Protein AF-A0A7S1M9W2-F1 (afdb_monomer)

Mean predicted aligned error: 8.49 Å

Sequence (105 aa):
MKKFAKENLKPICSPANLDLCDEDRKKEISDIQALPAAELTAKIEEKQKEMKEAEEEFEAEVKKLQEHYQELTKSKDEKVAAVKSSGLGLMKSVQSHAQKAKQEL

Structure (mmCIF, N/CA/C/O backbone):
data_AF-A0A7S1M9W2-F1
#
_entry.id   AF-A0A7S1M9W2-F1
#
loop_
_atom_site.group_PDB
_atom_site.id
_atom_site.type_symbol
_atom_site.label_atom_id
_atom_site.label_alt_id
_atom_site.label_comp_id
_atom_site.label_asym_id
_atom_site.label_entity_id
_atom_site.label_seq_id
_atom_site.pdbx_PDB_ins_code
_atom_site.Cartn_x
_atom_site.Cartn_y
_atom_site.Cartn_z
_atom_site.occupancy
_atom_site.B_iso_or_equiv
_atom_site.auth_seq_id
_atom_site.auth_comp_id
_atom_site.auth_asym_id
_atom_site.auth_atom_id
_atom_site.pdbx_PDB_model_num
ATOM 1 N N . MET A 1 1 ? 41.840 -4.766 -0.552 1.00 56.94 1 MET A N 1
ATOM 2 C CA . MET A 1 1 ? 40.450 -4.686 -1.066 1.00 56.94 1 MET A CA 1
ATOM 3 C C . MET A 1 1 ? 40.167 -5.532 -2.312 1.00 56.94 1 MET A C 1
ATOM 5 O O . MET A 1 1 ? 39.172 -6.239 -2.293 1.00 56.94 1 MET A O 1
ATOM 9 N N . LYS A 1 2 ? 41.014 -5.551 -3.361 1.00 65.38 2 LYS A N 1
ATOM 10 C CA . LYS A 1 2 ? 40.744 -6.334 -4.595 1.00 65.38 2 LYS A CA 1
ATOM 11 C C . LYS A 1 2 ? 40.516 -7.849 -4.384 1.00 65.38 2 LYS A C 1
ATOM 13 O O . LYS A 1 2 ? 39.748 -8.440 -5.129 1.00 65.38 2 LYS A O 1
ATOM 18 N N . LYS A 1 3 ? 41.157 -8.472 -3.384 1.00 67.31 3 LYS A N 1
ATOM 19 C CA . LYS A 1 3 ? 41.019 -9.913 -3.078 1.00 67.31 3 LYS A CA 1
ATOM 20 C C . LYS A 1 3 ? 39.647 -10.273 -2.480 1.00 67.31 3 LYS A C 1
ATOM 22 O O . LYS A 1 3 ? 39.018 -11.208 -2.948 1.00 67.31 3 LYS A O 1
ATOM 27 N N . PHE A 1 4 ? 39.140 -9.458 -1.551 1.00 70.00 4 PHE A N 1
ATOM 28 C CA . PHE A 1 4 ? 37.828 -9.655 -0.919 1.00 70.00 4 PHE A CA 1
ATOM 29 C C . PHE A 1 4 ? 36.673 -9.577 -1.929 1.00 70.00 4 PHE A C 1
ATOM 31 O O . PHE A 1 4 ? 35.786 -10.424 -1.907 1.00 70.00 4 PHE A O 1
ATOM 38 N N . ALA A 1 5 ? 36.729 -8.614 -2.858 1.00 68.25 5 ALA A N 1
ATOM 39 C CA . ALA A 1 5 ? 35.762 -8.498 -3.948 1.00 68.25 5 ALA A CA 1
ATOM 40 C C . ALA A 1 5 ? 35.800 -9.715 -4.890 1.00 68.25 5 ALA A C 1
ATOM 42 O O . ALA A 1 5 ? 34.756 -10.250 -5.225 1.00 68.25 5 ALA A O 1
ATOM 43 N N . LYS A 1 6 ? 36.990 -10.207 -5.265 1.00 66.12 6 LYS A N 1
ATOM 44 C CA . LYS A 1 6 ? 37.122 -11.390 -6.137 1.00 66.12 6 LYS A CA 1
ATOM 45 C C . LYS A 1 6 ? 36.623 -12.689 -5.496 1.00 66.12 6 LYS A C 1
ATOM 47 O O . LYS A 1 6 ? 36.142 -13.558 -6.210 1.00 66.12 6 LYS A O 1
ATOM 52 N N . GLU A 1 7 ? 36.766 -12.832 -4.180 1.00 71.38 7 GLU A N 1
ATOM 53 C CA . GLU A 1 7 ? 36.382 -14.053 -3.457 1.00 71.38 7 GLU A CA 1
ATOM 54 C C . GLU A 1 7 ? 34.901 -14.060 -3.037 1.00 71.38 7 GLU A C 1
ATOM 56 O O . GLU A 1 7 ? 34.310 -15.133 -2.952 1.00 71.38 7 GLU A O 1
ATOM 61 N N . ASN A 1 8 ? 34.286 -12.888 -2.815 1.00 75.25 8 ASN A N 1
ATOM 62 C CA . ASN A 1 8 ? 32.928 -12.787 -2.255 1.00 75.25 8 ASN A CA 1
ATOM 63 C C . ASN A 1 8 ? 31.894 -12.144 -3.188 1.00 75.25 8 ASN A C 1
ATOM 65 O O . ASN A 1 8 ? 30.702 -12.383 -3.021 1.00 75.25 8 ASN A O 1
ATOM 69 N N . LEU A 1 9 ? 32.313 -11.351 -4.175 1.00 72.31 9 LEU A N 1
ATOM 70 C CA . LEU A 1 9 ? 31.414 -10.763 -5.169 1.00 72.31 9 LEU A CA 1
ATOM 71 C C . LEU A 1 9 ? 31.509 -11.592 -6.446 1.00 72.31 9 LEU A C 1
ATOM 73 O O . LEU A 1 9 ? 32.133 -11.184 -7.428 1.00 72.31 9 LEU A O 1
ATOM 77 N N . LYS A 1 10 ? 30.908 -12.789 -6.415 1.00 70.31 10 LYS A N 1
ATOM 78 C CA . LYS A 1 10 ? 30.667 -13.528 -7.656 1.00 70.31 10 LYS A CA 1
ATOM 79 C C . LYS A 1 10 ? 29.836 -12.627 -8.575 1.00 70.31 10 LYS A C 1
ATOM 81 O O . LYS A 1 10 ? 28.866 -12.033 -8.092 1.00 70.31 10 LYS A O 1
ATOM 86 N N . PRO A 1 11 ? 30.218 -12.479 -9.853 1.00 76.62 11 PRO A N 1
ATOM 87 C CA . PRO A 1 11 ? 29.427 -11.692 -10.778 1.00 76.62 11 PRO A CA 1
ATOM 88 C C . PRO A 1 11 ? 28.000 -12.255 -10.820 1.00 76.62 11 PRO A C 1
ATOM 90 O O . PRO A 1 11 ? 27.781 -13.460 -10.698 1.00 76.62 11 PRO A O 1
ATOM 93 N N . ILE A 1 12 ? 27.029 -11.351 -10.881 1.00 87.56 12 ILE A N 1
ATOM 94 C CA . ILE A 1 12 ? 25.611 -11.699 -10.947 1.00 87.56 12 ILE A CA 1
ATOM 95 C C . ILE A 1 12 ? 25.170 -11.656 -12.405 1.00 87.56 12 ILE A C 1
ATOM 97 O O . ILE A 1 12 ? 25.721 -10.874 -13.186 1.00 87.56 12 ILE A O 1
ATOM 101 N N . CYS A 1 13 ? 24.165 -12.461 -12.750 1.00 90.94 13 CYS A N 1
ATOM 102 C CA . CYS A 1 13 ? 23.464 -12.349 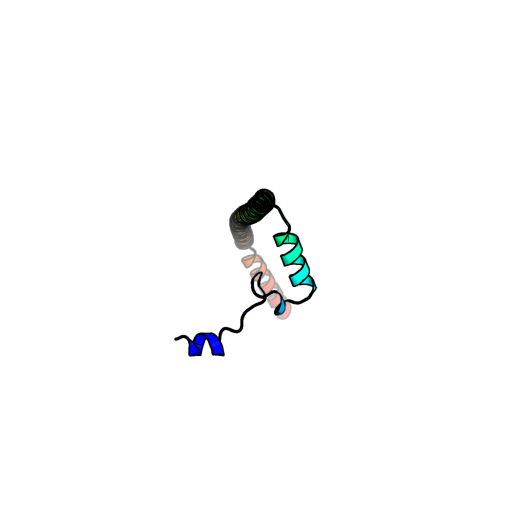-14.026 1.00 90.94 13 CYS A CA 1
ATOM 103 C C . CYS A 1 13 ? 23.114 -10.878 -14.313 1.00 90.94 13 CYS A C 1
ATOM 105 O O . CYS A 1 13 ? 22.416 -10.229 -13.526 1.00 90.94 13 CYS A O 1
ATOM 107 N N . SER A 1 14 ? 23.650 -10.344 -15.411 1.00 91.62 14 SER A N 1
ATOM 108 C CA . SER A 1 14 ? 23.492 -8.947 -15.812 1.00 91.62 14 SER A CA 1
ATOM 109 C C . SER A 1 14 ? 23.748 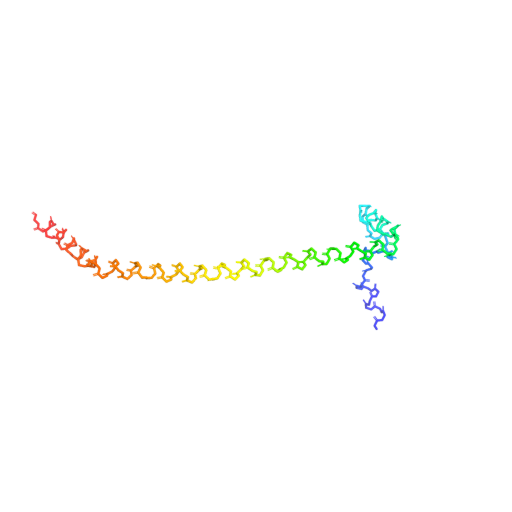-8.778 -17.314 1.00 91.62 14 SER A C 1
ATOM 111 O O . SER A 1 14 ? 24.343 -9.666 -17.927 1.00 91.62 14 SER A O 1
ATOM 113 N N . PRO A 1 15 ? 23.402 -7.621 -17.912 1.00 92.88 15 PRO A N 1
ATOM 114 C CA . PRO A 1 15 ? 23.708 -7.342 -19.318 1.00 92.88 15 PRO A CA 1
ATOM 115 C C . PRO A 1 15 ? 25.198 -7.407 -19.684 1.00 92.88 15 PRO A C 1
ATOM 117 O O . PRO A 1 15 ? 25.530 -7.542 -20.857 1.00 92.88 15 PRO A O 1
ATOM 120 N N . ALA A 1 16 ? 26.096 -7.315 -18.696 1.00 92.81 16 ALA A N 1
ATOM 121 C CA . ALA A 1 16 ? 27.542 -7.428 -18.883 1.00 92.81 16 ALA A CA 1
ATOM 122 C C . ALA A 1 16 ? 28.094 -8.845 -18.622 1.00 92.81 16 ALA A C 1
ATOM 124 O O . ALA A 1 16 ? 29.236 -9.108 -18.983 1.00 92.81 16 ALA A O 1
ATOM 125 N N . ASN A 1 17 ? 27.314 -9.742 -18.001 1.00 90.75 17 ASN A N 1
ATOM 126 C CA . ASN A 1 17 ? 27.686 -11.134 -17.707 1.00 90.75 17 ASN A CA 1
ATOM 127 C C . ASN A 1 17 ? 26.496 -12.068 -18.002 1.00 90.75 17 ASN A C 1
ATOM 129 O O . ASN A 1 17 ? 25.915 -12.679 -17.098 1.00 90.75 17 ASN A O 1
ATOM 133 N N . LEU A 1 18 ? 26.074 -12.112 -19.271 1.00 92.25 18 LEU A N 1
ATOM 134 C CA . LEU A 1 18 ? 24.919 -12.907 -19.709 1.00 92.25 18 LEU A CA 1
ATOM 135 C C . LEU A 1 18 ? 25.124 -14.408 -19.494 1.00 92.25 18 LEU A C 1
ATOM 137 O O . LEU A 1 18 ? 24.162 -15.131 -19.274 1.00 92.25 18 LEU A O 1
ATOM 141 N N . ASP A 1 19 ? 26.366 -14.886 -19.519 1.00 91.25 19 ASP A N 1
ATOM 142 C CA . ASP A 1 19 ? 26.748 -16.278 -19.260 1.00 91.25 19 ASP A CA 1
ATOM 143 C C . ASP A 1 19 ? 26.317 -16.783 -17.875 1.00 91.25 19 ASP A C 1
ATOM 145 O O . ASP A 1 19 ? 26.150 -17.986 -17.684 1.00 91.25 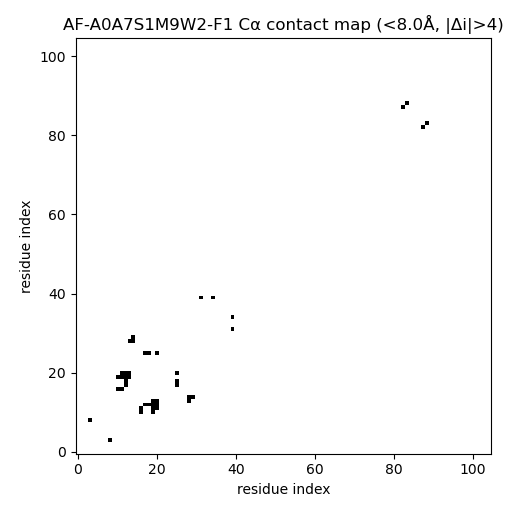19 ASP A O 1
ATOM 149 N N . LEU A 1 20 ? 26.081 -15.866 -16.935 1.00 92.12 20 LEU A N 1
ATOM 150 C CA . LEU A 1 20 ? 25.641 -16.157 -15.570 1.00 92.12 20 LEU A CA 1
ATOM 151 C C . LEU A 1 20 ? 24.113 -16.188 -15.417 1.00 92.12 20 LEU A C 1
ATOM 153 O O . LEU A 1 20 ? 23.618 -16.418 -14.314 1.00 92.12 20 LEU A O 1
ATOM 157 N N . CYS A 1 21 ? 23.373 -15.914 -16.491 1.00 92.81 21 CYS A N 1
ATOM 158 C CA . CYS A 1 21 ? 21.916 -15.939 -16.537 1.00 92.81 21 CYS A CA 1
ATOM 159 C C . CYS A 1 21 ? 21.390 -17.300 -17.018 1.00 92.81 21 CYS A C 1
ATOM 161 O O . CYS A 1 21 ? 22.057 -18.004 -17.779 1.00 92.81 21 CYS A O 1
ATOM 163 N N . ASP A 1 22 ? 20.172 -17.652 -16.611 1.00 93.94 22 ASP A N 1
ATOM 164 C CA . ASP A 1 22 ? 19.402 -18.696 -17.291 1.00 93.94 22 ASP A CA 1
ATOM 165 C C . ASP A 1 22 ? 18.952 -18.227 -18.688 1.00 93.94 22 ASP A C 1
ATOM 167 O O . ASP A 1 22 ? 19.058 -17.048 -19.038 1.00 93.94 22 ASP A O 1
ATOM 171 N N . GLU A 1 23 ? 18.502 -19.166 -19.519 1.00 94.12 23 GLU A N 1
ATOM 172 C CA . GLU A 1 23 ? 18.169 -18.891 -20.922 1.00 94.12 23 GLU A CA 1
ATOM 173 C C . GLU A 1 23 ? 17.026 -17.880 -21.078 1.00 94.12 23 GLU A C 1
ATOM 175 O O . GLU A 1 23 ? 17.086 -17.017 -21.956 1.00 94.12 23 GLU A O 1
ATOM 180 N N . ASP A 1 24 ? 16.031 -17.928 -20.191 1.00 94.50 24 ASP A N 1
ATOM 181 C CA . ASP A 1 24 ? 14.892 -17.009 -20.221 1.00 94.50 24 ASP A CA 1
ATOM 182 C C . ASP A 1 24 ? 15.346 -15.573 -19.947 1.00 94.50 24 ASP A C 1
ATOM 184 O O . ASP A 1 24 ? 15.026 -14.651 -20.702 1.00 94.50 24 ASP A O 1
ATOM 188 N N . ARG A 1 25 ? 16.186 -15.380 -18.928 1.00 93.94 25 ARG A N 1
ATOM 189 C CA . ARG A 1 25 ? 16.713 -14.063 -18.575 1.00 93.94 25 ARG A CA 1
ATOM 190 C C . ARG A 1 25 ? 17.743 -13.549 -19.577 1.00 93.94 25 ARG A C 1
ATOM 192 O O . ARG A 1 25 ? 17.806 -12.343 -19.816 1.00 93.94 25 ARG A O 1
ATOM 199 N N . LYS A 1 26 ? 18.536 -14.427 -20.205 1.00 95.62 26 LYS A N 1
ATOM 200 C CA . LYS A 1 26 ? 19.405 -14.039 -21.335 1.00 95.62 26 LYS A CA 1
ATOM 201 C C . LYS A 1 26 ? 18.586 -13.482 -22.488 1.00 95.62 26 LYS A C 1
ATOM 203 O O . LYS A 1 26 ? 18.963 -12.454 -23.057 1.00 95.62 26 LYS A O 1
ATOM 208 N N . LYS A 1 27 ? 17.492 -14.167 -22.830 1.00 96.06 27 LYS A N 1
ATOM 209 C CA . LYS A 1 27 ? 16.594 -13.756 -23.904 1.00 96.06 27 LYS A CA 1
ATOM 210 C C . LYS A 1 27 ? 15.955 -12.412 -23.587 1.00 96.06 27 LYS A C 1
ATOM 212 O O . LYS A 1 27 ? 16.051 -11.508 -24.404 1.00 96.06 27 LYS A O 1
ATOM 217 N N . GLU A 1 28 ? 15.416 -12.249 -22.383 1.00 95.75 28 GLU A N 1
ATOM 218 C CA . GLU A 1 28 ? 14.831 -10.984 -21.934 1.00 95.75 28 GLU A CA 1
ATOM 219 C C . GLU A 1 28 ? 15.824 -9.818 -22.052 1.00 95.75 28 GLU A C 1
ATOM 221 O O . GLU A 1 28 ? 15.513 -8.789 -22.650 1.00 95.75 28 GLU A O 1
ATOM 226 N N . ILE A 1 29 ? 17.046 -9.982 -21.534 1.00 95.75 29 ILE A N 1
ATOM 227 C CA . ILE A 1 29 ? 18.060 -8.926 -21.614 1.00 95.75 29 ILE 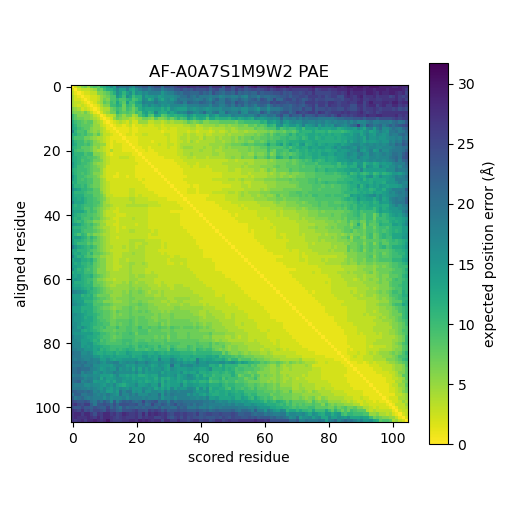A CA 1
ATOM 228 C C . ILE A 1 29 ? 18.425 -8.624 -23.070 1.00 95.75 29 ILE A C 1
ATOM 230 O O . ILE A 1 29 ? 18.575 -7.456 -23.421 1.00 95.75 29 ILE A O 1
ATOM 234 N N . SER A 1 30 ? 18.551 -9.648 -23.913 1.00 94.81 30 SER A N 1
ATOM 235 C CA . SER A 1 30 ? 18.882 -9.474 -25.331 1.00 94.81 30 SER A CA 1
ATOM 236 C C . SER A 1 30 ? 17.766 -8.748 -26.087 1.00 94.81 30 SER A C 1
ATOM 238 O O . SER A 1 30 ? 18.051 -7.836 -26.860 1.00 94.81 30 SER A O 1
ATOM 240 N N . ASP A 1 31 ? 16.505 -9.093 -25.817 1.00 95.50 31 ASP A N 1
ATOM 241 C CA . ASP A 1 31 ? 15.332 -8.440 -26.402 1.00 95.50 31 ASP A CA 1
ATOM 242 C C . ASP A 1 31 ? 15.273 -6.959 -25.986 1.00 95.50 31 ASP A C 1
ATOM 244 O O . ASP A 1 31 ? 15.037 -6.088 -26.822 1.00 95.50 31 ASP A O 1
ATOM 248 N N . ILE A 1 32 ? 15.572 -6.647 -24.719 1.00 96.62 32 ILE A N 1
ATOM 249 C CA . ILE A 1 32 ? 15.646 -5.266 -24.217 1.00 96.62 32 ILE A CA 1
ATOM 250 C C . ILE A 1 32 ? 16.832 -4.509 -24.835 1.00 96.62 32 ILE A C 1
ATOM 252 O O . ILE A 1 32 ? 16.686 -3.350 -25.222 1.00 96.62 32 ILE A O 1
ATOM 256 N N . GLN A 1 33 ? 18.005 -5.140 -24.949 1.00 95.38 33 GLN A N 1
ATOM 257 C CA . GLN A 1 33 ? 19.200 -4.544 -25.562 1.00 95.38 33 GLN A CA 1
ATOM 258 C C . GLN A 1 33 ? 19.022 -4.260 -27.058 1.00 95.38 33 GLN A C 1
ATOM 260 O O . GLN A 1 33 ? 19.691 -3.373 -27.588 1.00 95.38 33 GLN A O 1
ATOM 265 N N . ALA A 1 34 ? 18.139 -4.997 -27.735 1.00 96.56 34 ALA A N 1
ATOM 266 C CA . ALA A 1 34 ? 17.815 -4.784 -29.140 1.00 96.56 34 ALA A CA 1
ATOM 267 C C . ALA A 1 34 ? 16.911 -3.559 -29.380 1.00 96.56 34 ALA A C 1
ATOM 269 O O . ALA A 1 34 ? 16.782 -3.119 -30.525 1.00 96.56 34 ALA A O 1
ATOM 270 N N . LEU A 1 35 ? 16.296 -2.992 -28.334 1.00 95.88 35 LEU A N 1
ATOM 271 C CA . LEU A 1 35 ? 15.429 -1.823 -28.465 1.00 95.88 35 LEU A CA 1
ATOM 272 C C . LEU A 1 35 ? 16.232 -0.546 -28.773 1.00 95.88 35 LEU A C 1
ATOM 274 O O . LEU A 1 35 ? 17.292 -0.313 -28.182 1.00 95.88 35 LEU A O 1
ATOM 278 N N . PRO A 1 36 ? 15.714 0.353 -29.632 1.00 98.06 36 PRO A N 1
ATOM 279 C CA . PRO A 1 36 ? 16.265 1.694 -29.782 1.00 98.06 36 PRO A CA 1
ATOM 280 C C . PRO A 1 36 ? 16.260 2.447 -28.448 1.00 98.06 36 PRO A C 1
ATOM 282 O O . PRO A 1 36 ? 15.283 2.392 -27.704 1.00 98.06 36 PRO A O 1
ATOM 285 N N . ALA A 1 37 ? 17.305 3.234 -28.178 1.00 96.75 37 ALA A N 1
ATOM 286 C CA . ALA A 1 37 ? 17.442 3.956 -26.909 1.00 96.75 37 ALA A CA 1
ATOM 287 C C . ALA A 1 37 ? 16.220 4.832 -26.570 1.00 96.75 37 ALA A C 1
ATOM 289 O O . ALA A 1 37 ? 15.790 4.865 -25.423 1.00 96.75 37 ALA A O 1
ATOM 290 N N . ALA A 1 38 ? 15.628 5.500 -27.566 1.00 97.12 38 ALA A N 1
ATOM 291 C CA . ALA A 1 38 ? 14.425 6.309 -27.367 1.00 97.12 38 ALA A CA 1
ATOM 292 C C . ALA A 1 38 ? 13.201 5.464 -26.968 1.00 97.12 38 ALA A C 1
ATOM 294 O O . ALA A 1 38 ? 12.421 5.881 -26.117 1.00 97.12 38 ALA A O 1
ATOM 295 N N . GLU A 1 39 ? 13.050 4.271 -27.549 1.00 97.44 39 GLU A N 1
ATOM 296 C CA . GLU A 1 39 ? 11.966 3.350 -27.201 1.00 97.44 39 GLU A CA 1
ATOM 297 C C . GLU A 1 39 ? 12.172 2.759 -25.803 1.00 97.44 39 GLU A C 1
ATOM 299 O O . GLU A 1 39 ? 11.230 2.703 -25.013 1.00 97.44 39 GLU A O 1
ATOM 304 N N . LEU A 1 40 ? 13.406 2.369 -25.469 1.00 97.56 40 LEU A N 1
ATOM 305 C CA . LEU A 1 40 ? 13.743 1.873 -24.138 1.00 97.56 40 LEU A CA 1
ATOM 306 C C . LEU A 1 40 ? 13.468 2.933 -23.061 1.00 97.56 40 LEU A C 1
ATOM 308 O O . LEU A 1 40 ? 12.851 2.616 -22.047 1.00 97.56 40 LEU A O 1
ATOM 312 N N . THR A 1 41 ? 13.853 4.192 -23.294 1.00 97.94 41 THR A N 1
ATOM 313 C CA . THR A 1 41 ? 13.543 5.306 -22.383 1.00 97.94 41 THR A CA 1
ATOM 314 C C . THR A 1 41 ? 12.037 5.495 -22.213 1.00 97.94 41 THR A C 1
ATOM 316 O O . THR A 1 41 ? 11.570 5.561 -21.080 1.00 97.94 41 THR A O 1
ATOM 319 N N . ALA A 1 42 ? 11.267 5.509 -23.305 1.00 97.88 42 ALA A N 1
ATOM 320 C CA . ALA A 1 42 ? 9.814 5.667 -23.231 1.00 97.88 42 ALA A CA 1
ATOM 321 C C . ALA A 1 42 ? 9.147 4.535 -22.427 1.00 97.88 42 ALA A C 1
ATOM 323 O O . ALA A 1 42 ? 8.300 4.799 -21.577 1.00 97.88 42 ALA A O 1
ATOM 324 N N . LYS A 1 43 ? 9.575 3.280 -22.632 1.00 97.44 43 LYS A N 1
ATOM 325 C CA . LYS A 1 43 ? 9.094 2.132 -21.844 1.00 97.44 43 LYS A CA 1
ATOM 326 C C . LYS A 1 43 ? 9.447 2.263 -20.360 1.00 97.44 43 LYS A C 1
ATOM 328 O O . LYS A 1 43 ? 8.633 1.913 -19.511 1.00 97.44 43 LYS A O 1
ATOM 333 N N . ILE A 1 44 ? 10.645 2.752 -20.030 1.00 98.00 44 ILE A N 1
ATOM 334 C CA . ILE A 1 44 ? 11.054 2.984 -18.636 1.00 98.00 44 ILE A CA 1
ATOM 335 C C . ILE A 1 44 ? 10.162 4.045 -17.987 1.00 98.00 44 ILE A C 1
ATOM 337 O O . ILE A 1 44 ? 9.668 3.820 -16.885 1.00 98.00 44 ILE A O 1
ATOM 341 N N . GLU A 1 45 ? 9.929 5.172 -18.660 1.00 98.25 45 GLU A N 1
ATOM 342 C CA . GLU A 1 45 ? 9.078 6.252 -18.151 1.00 98.25 45 GLU A CA 1
ATOM 343 C C . GLU A 1 45 ? 7.627 5.792 -17.950 1.00 98.25 45 GLU A C 1
ATOM 345 O O . GLU A 1 45 ? 7.025 6.087 -16.918 1.00 98.25 45 GLU A O 1
ATOM 350 N N . GLU A 1 46 ? 7.084 5.012 -18.890 1.00 98.06 46 GLU A N 1
ATOM 351 C CA . GLU A 1 46 ? 5.760 4.394 -18.768 1.00 98.06 46 GLU A CA 1
ATOM 352 C C . GLU A 1 46 ? 5.679 3.493 -17.528 1.00 98.06 46 GLU A C 1
ATOM 354 O O . GLU A 1 46 ? 4.785 3.664 -16.702 1.00 98.06 46 GLU A O 1
ATOM 359 N N . LYS A 1 47 ? 6.650 2.590 -17.332 1.00 98.19 47 LYS A N 1
ATOM 360 C CA . LYS A 1 47 ? 6.667 1.697 -16.162 1.00 98.19 47 LYS A CA 1
ATOM 361 C C . LYS A 1 47 ? 6.881 2.431 -14.844 1.00 98.19 47 LYS A C 1
ATOM 363 O O . LYS A 1 47 ? 6.255 2.076 -13.850 1.00 98.19 47 LYS A O 1
ATOM 368 N N . GLN A 1 48 ? 7.703 3.476 -14.822 1.00 98.38 48 GLN A N 1
ATOM 369 C CA . GLN A 1 48 ? 7.848 4.329 -13.640 1.00 98.38 48 GLN A CA 1
ATOM 370 C C . GLN A 1 48 ? 6.548 5.061 -13.304 1.00 98.38 48 GLN A C 1
ATOM 372 O O . GLN A 1 48 ? 6.204 5.196 -12.130 1.00 98.38 48 GLN A O 1
ATOM 377 N N . LYS A 1 49 ? 5.808 5.509 -14.322 1.00 98.31 49 LYS A N 1
ATOM 378 C CA . LYS A 1 49 ? 4.500 6.131 -14.138 1.00 98.31 49 LYS A CA 1
ATOM 379 C C . LYS A 1 49 ? 3.467 5.130 -13.613 1.00 98.31 49 LYS A C 1
ATOM 381 O O . LYS A 1 49 ? 2.814 5.446 -12.627 1.00 98.31 49 LYS A O 1
ATOM 386 N N . GLU A 1 50 ? 3.369 3.936 -14.204 1.00 98.25 50 GLU A N 1
ATOM 387 C CA . GLU A 1 50 ? 2.486 2.861 -13.717 1.00 98.25 50 GLU A CA 1
ATOM 388 C C . GLU A 1 50 ? 2.771 2.525 -12.243 1.00 98.25 50 GLU A C 1
ATOM 390 O O . GLU A 1 50 ? 1.846 2.399 -11.443 1.00 98.25 50 GLU A O 1
ATOM 395 N N . MET A 1 51 ? 4.052 2.427 -11.861 1.00 98.25 51 MET A N 1
ATOM 396 C CA . MET A 1 51 ? 4.446 2.198 -10.466 1.00 98.25 51 MET A CA 1
ATOM 397 C C . MET A 1 51 ? 3.974 3.326 -9.544 1.00 98.25 51 MET A C 1
ATOM 399 O O . MET A 1 51 ? 3.393 3.054 -8.497 1.00 98.25 51 MET A O 1
ATOM 403 N N . LYS A 1 52 ? 4.191 4.585 -9.939 1.00 98.44 52 LYS A N 1
ATOM 404 C CA . LYS A 1 52 ? 3.787 5.752 -9.145 1.00 98.44 52 LYS A CA 1
ATOM 405 C C . LYS A 1 52 ? 2.270 5.838 -8.983 1.00 98.44 52 LYS A C 1
ATOM 407 O O . LYS A 1 52 ? 1.797 6.127 -7.892 1.00 98.44 52 LYS A O 1
ATOM 412 N N . GLU A 1 53 ? 1.513 5.575 -10.046 1.00 98.44 53 GLU A N 1
ATOM 413 C CA . GLU A 1 53 ? 0.047 5.558 -9.996 1.00 98.44 53 GLU A CA 1
ATOM 414 C C . GLU A 1 53 ? -0.465 4.461 -9.050 1.00 98.44 53 GLU A C 1
ATOM 416 O O . GLU A 1 53 ? -1.355 4.724 -8.244 1.00 98.44 53 GLU A O 1
ATOM 421 N N . ALA A 1 54 ? 0.140 3.267 -9.077 1.00 98.56 54 ALA A N 1
ATOM 422 C CA . ALA A 1 54 ? -0.208 2.184 -8.157 1.00 98.56 54 ALA A CA 1
ATOM 423 C C . ALA A 1 54 ? 0.116 2.522 -6.687 1.00 98.56 54 ALA A C 1
ATOM 425 O O . ALA A 1 54 ? -0.667 2.197 -5.793 1.00 98.56 54 ALA A O 1
ATOM 426 N N . GLU A 1 55 ? 1.248 3.183 -6.424 1.00 98.31 55 GLU A N 1
ATOM 427 C CA . GLU A 1 55 ? 1.606 3.669 -5.084 1.00 98.31 55 GLU A CA 1
ATOM 428 C C . GLU A 1 55 ? 0.619 4.740 -4.591 1.00 98.31 55 GLU A C 1
ATOM 430 O O . GLU A 1 55 ? 0.124 4.644 -3.468 1.00 98.31 55 GLU A O 1
ATOM 435 N N . GLU A 1 56 ? 0.266 5.714 -5.433 1.00 98.69 56 GLU A N 1
ATOM 436 C CA . GLU A 1 56 ? -0.696 6.769 -5.091 1.00 98.69 56 GLU A CA 1
ATOM 437 C C . GLU A 1 56 ? -2.110 6.217 -4.840 1.00 98.69 56 GLU A C 1
ATOM 439 O O . GLU A 1 56 ? -2.779 6.636 -3.889 1.00 98.69 56 GLU A O 1
ATOM 444 N N . GLU A 1 57 ? -2.568 5.260 -5.654 1.00 98.50 57 GLU A N 1
ATOM 445 C CA . GLU A 1 57 ? -3.848 4.574 -5.444 1.00 98.50 57 GLU A CA 1
ATOM 446 C C . GLU A 1 57 ? -3.854 3.823 -4.109 1.00 98.50 57 GLU A C 1
AT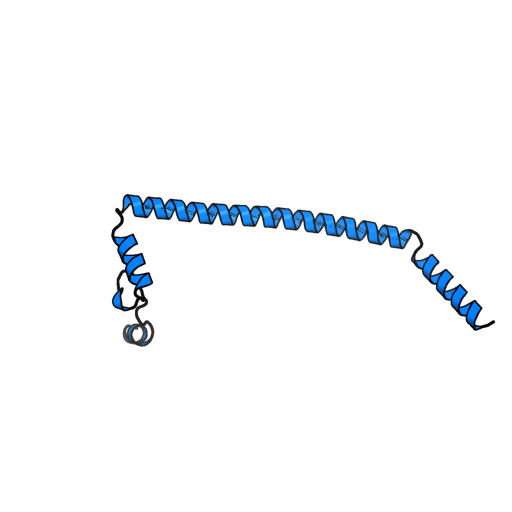OM 448 O O . GLU A 1 57 ? -4.794 3.956 -3.319 1.00 98.50 57 GLU A O 1
ATOM 453 N N . PHE A 1 58 ? -2.782 3.083 -3.817 1.00 98.69 58 PHE A N 1
ATOM 454 C CA . PHE A 1 58 ? -2.649 2.364 -2.558 1.00 98.69 58 PHE A CA 1
ATOM 455 C C . PHE A 1 58 ? -2.680 3.310 -1.350 1.00 98.69 58 PHE A C 1
ATOM 457 O O . PHE A 1 58 ? -3.431 3.070 -0.402 1.00 98.69 58 PHE A O 1
ATOM 464 N N . GLU A 1 59 ? -1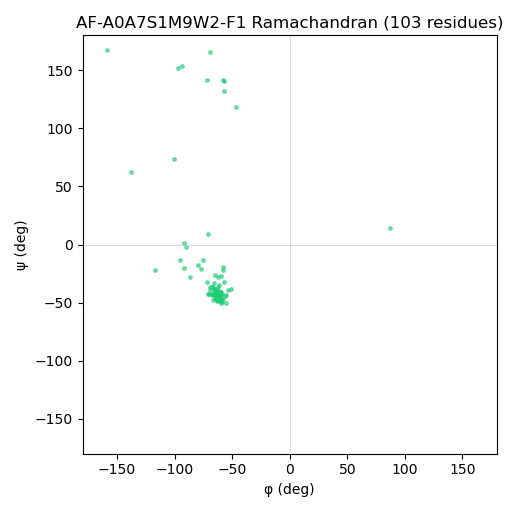.920 4.407 -1.376 1.00 98.62 59 GLU A N 1
ATOM 465 C CA . GLU A 1 59 ? -1.924 5.405 -0.299 1.00 98.62 59 GLU A CA 1
ATOM 466 C C . GLU A 1 59 ? -3.311 6.036 -0.099 1.00 98.62 59 GLU A C 1
ATOM 468 O O . GLU A 1 59 ? -3.764 6.211 1.041 1.00 98.62 59 GLU A O 1
ATOM 473 N N . ALA A 1 60 ? -4.020 6.334 -1.192 1.00 98.69 60 ALA A N 1
ATOM 474 C CA . ALA A 1 60 ? -5.371 6.877 -1.142 1.00 98.69 60 ALA A CA 1
ATOM 475 C C . ALA A 1 60 ? -6.364 5.893 -0.499 1.00 98.69 60 ALA A C 1
ATOM 477 O O . ALA A 1 60 ? -7.152 6.291 0.366 1.00 98.69 60 ALA A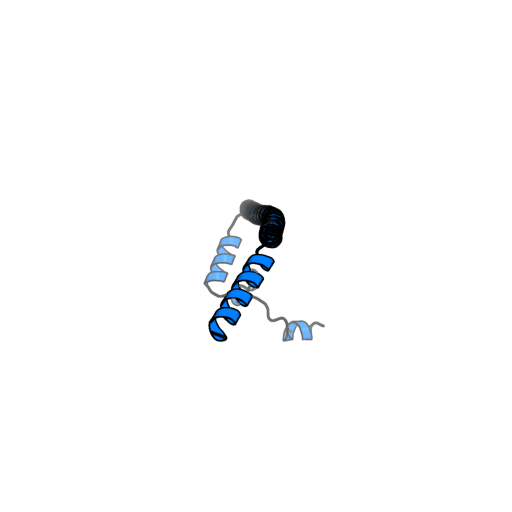 O 1
ATOM 478 N N . GLU A 1 61 ? -6.317 4.613 -0.869 1.00 98.62 61 GLU A N 1
ATOM 479 C CA . GLU A 1 61 ? -7.181 3.581 -0.286 1.00 98.62 61 GLU A CA 1
ATOM 480 C C . GLU A 1 61 ? -6.831 3.286 1.179 1.00 98.62 61 GLU A C 1
ATOM 482 O O . GLU A 1 61 ? -7.730 3.132 2.009 1.00 98.62 61 GLU A O 1
ATOM 487 N N . VAL A 1 62 ? -5.546 3.303 1.552 1.00 98.69 62 VAL A N 1
ATOM 488 C CA . VAL A 1 62 ? -5.125 3.183 2.958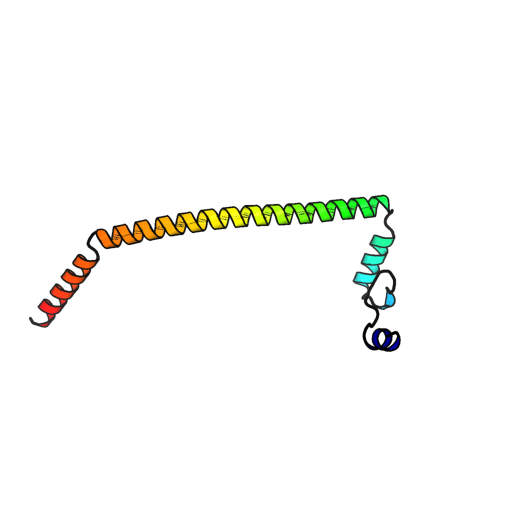 1.00 98.69 62 VAL A CA 1
ATOM 489 C C . VAL A 1 62 ? -5.697 4.325 3.796 1.00 98.69 62 VAL A C 1
ATOM 491 O O . VAL A 1 62 ? -6.201 4.085 4.897 1.00 98.69 62 VAL A O 1
ATOM 494 N N . LYS A 1 63 ? -5.680 5.559 3.283 1.00 98.50 63 LYS A N 1
ATOM 495 C CA . LYS A 1 63 ? -6.270 6.706 3.981 1.00 98.50 63 LYS A CA 1
ATOM 496 C C . LYS A 1 63 ? -7.782 6.540 4.170 1.00 98.50 63 LYS A C 1
ATOM 498 O O . LYS A 1 63 ? -8.271 6.714 5.286 1.00 98.50 63 LYS A O 1
ATOM 503 N N . LYS A 1 64 ? -8.512 6.137 3.123 1.00 98.44 64 LYS A N 1
ATOM 504 C CA . LYS A 1 64 ? -9.958 5.852 3.214 1.00 98.44 64 LYS A CA 1
ATOM 505 C C . LYS A 1 64 ? -10.252 4.754 4.236 1.00 98.44 64 LYS A C 1
ATOM 507 O O . LYS A 1 64 ? -11.173 4.884 5.040 1.00 98.44 64 LYS A O 1
ATOM 512 N N . LEU A 1 65 ? -9.449 3.690 4.246 1.00 98.50 65 LEU A N 1
ATOM 513 C CA . LEU A 1 65 ? -9.583 2.597 5.206 1.00 98.50 65 LEU A CA 1
ATOM 514 C C . LEU A 1 65 ? -9.389 3.080 6.650 1.00 98.50 65 LEU A C 1
ATOM 516 O O . LEU A 1 65 ? -10.141 2.677 7.538 1.00 98.50 65 LEU A O 1
ATOM 520 N N . GLN A 1 66 ? -8.411 3.954 6.897 1.00 98.25 66 GLN A N 1
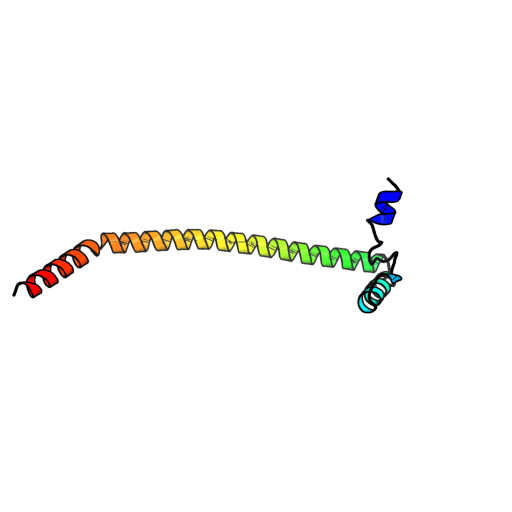ATOM 521 C CA . GLN A 1 66 ? -8.171 4.535 8.221 1.00 98.25 66 GLN A CA 1
ATOM 522 C C . GLN A 1 66 ? -9.340 5.410 8.689 1.00 98.25 66 GLN A C 1
ATOM 524 O O . GLN A 1 66 ? -9.771 5.280 9.837 1.00 98.25 66 GLN A O 1
ATOM 529 N N . GLU A 1 67 ? -9.874 6.265 7.814 1.00 98.50 67 GLU A N 1
ATOM 530 C CA . GLU A 1 67 ? -11.055 7.090 8.100 1.00 98.50 67 GLU A CA 1
ATOM 531 C C . GLU A 1 67 ? -12.262 6.203 8.439 1.00 98.50 67 GLU A C 1
ATOM 533 O O . GLU A 1 67 ? -12.872 6.347 9.504 1.00 98.50 67 GLU A O 1
ATOM 538 N N . HIS A 1 68 ? -12.528 5.192 7.610 1.00 98.31 68 HIS A N 1
ATOM 539 C CA . HIS A 1 68 ? -13.628 4.260 7.827 1.00 98.31 68 HIS A CA 1
ATOM 540 C C . HIS A 1 68 ? -13.476 3.453 9.126 1.00 98.31 68 HIS A C 1
ATOM 542 O O . HIS A 1 68 ? -14.439 3.256 9.869 1.00 98.31 68 HIS A O 1
ATOM 548 N N . TYR A 1 69 ? -12.258 3.020 9.459 1.00 98.25 69 TYR A N 1
ATOM 549 C CA . TYR A 1 69 ? -11.981 2.319 10.712 1.00 98.25 69 TYR A CA 1
ATOM 550 C C . TYR A 1 69 ? -12.299 3.180 11.944 1.00 98.25 69 TYR A C 1
ATOM 552 O O . TYR A 1 69 ? -12.867 2.686 12.927 1.00 98.25 69 TYR A O 1
ATOM 560 N N . GLN A 1 70 ? -11.962 4.472 11.904 1.00 98.44 70 GLN A N 1
ATOM 561 C CA . GLN A 1 70 ? -12.271 5.402 12.990 1.00 98.44 70 GLN A CA 1
ATOM 562 C C . GLN A 1 70 ? -13.782 5.602 13.147 1.00 98.44 70 GLN A C 1
ATOM 564 O O . GLN A 1 70 ? -14.287 5.577 14.272 1.00 98.44 70 GLN A O 1
ATOM 569 N N . GLU A 1 71 ? -14.512 5.758 12.043 1.00 98.38 71 GLU A N 1
ATOM 570 C CA . GLU A 1 71 ? -15.976 5.866 12.047 1.00 98.38 71 GLU A CA 1
ATOM 571 C C . GLU A 1 71 ? -16.644 4.611 12.612 1.00 98.38 71 GLU A C 1
ATOM 573 O O . GLU A 1 71 ? -17.482 4.698 13.514 1.00 98.38 71 GLU A O 1
ATOM 578 N N . LEU A 1 72 ? -16.231 3.431 12.139 1.00 98.44 72 LEU A N 1
ATOM 579 C CA . LEU A 1 72 ? -16.737 2.152 12.631 1.00 98.44 72 LEU A CA 1
ATOM 580 C C . LEU A 1 72 ? -16.461 1.973 14.122 1.00 98.44 72 LEU A C 1
ATOM 582 O O . LEU A 1 72 ? -17.331 1.507 14.858 1.00 98.44 72 LEU A O 1
ATOM 586 N N . THR A 1 73 ? -15.276 2.374 14.585 1.00 98.38 73 THR A N 1
ATOM 587 C CA . THR A 1 73 ? -14.911 2.298 16.003 1.00 98.38 73 THR A CA 1
ATOM 588 C C . THR A 1 73 ? -15.819 3.180 16.854 1.00 98.38 73 THR A C 1
ATOM 590 O O . THR A 1 73 ? -16.387 2.681 17.826 1.00 98.38 73 THR A O 1
ATOM 593 N N . LYS A 1 74 ? -16.034 4.441 16.453 1.00 98.31 74 LYS A N 1
ATOM 594 C CA . LYS A 1 74 ? -16.953 5.363 17.142 1.00 98.31 74 LYS A CA 1
ATOM 595 C C . LYS A 1 74 ? -18.378 4.813 17.172 1.00 98.31 74 LYS A C 1
ATOM 597 O O . LYS A 1 74 ? -18.960 4.692 18.245 1.00 98.31 74 LYS A O 1
ATOM 602 N N . SER A 1 75 ? -18.905 4.385 16.022 1.00 98.12 75 SER A N 1
ATOM 603 C CA . SER A 1 75 ? -20.262 3.827 15.929 1.00 98.12 75 SER A CA 1
ATOM 604 C C . SER A 1 75 ? -20.433 2.578 16.799 1.00 98.12 75 SER A C 1
ATOM 606 O O . SER A 1 75 ? -21.457 2.405 17.465 1.00 98.12 75 SER A O 1
ATOM 608 N N . LYS A 1 76 ? -19.427 1.696 16.820 1.00 98.25 76 LYS A N 1
ATOM 609 C CA . LYS A 1 76 ? -19.406 0.508 17.678 1.00 98.25 76 LYS A CA 1
ATOM 610 C C . LYS A 1 76 ? -19.426 0.907 19.155 1.00 98.25 76 LYS A C 1
ATOM 612 O O . LYS A 1 76 ? -20.230 0.357 19.905 1.00 98.25 76 LYS A O 1
ATOM 617 N N . ASP A 1 77 ? -18.587 1.853 19.572 1.00 98.06 77 ASP A N 1
ATOM 618 C CA . ASP A 1 77 ? -18.506 2.292 20.970 1.00 98.06 77 ASP A CA 1
ATOM 619 C C . ASP A 1 77 ? -19.809 2.966 21.434 1.00 98.06 77 ASP A C 1
ATOM 621 O O . ASP A 1 77 ? -20.317 2.632 22.506 1.00 98.06 77 ASP A O 1
ATOM 625 N N . GLU A 1 78 ? -20.414 3.820 20.604 1.00 98.25 78 GLU A N 1
ATOM 626 C CA . GLU A 1 78 ? -21.717 4.448 20.868 1.00 98.25 78 GLU A CA 1
ATOM 627 C C . GLU A 1 78 ? -22.835 3.413 21.027 1.00 98.25 78 GLU A C 1
ATOM 629 O O . GLU A 1 78 ? -23.585 3.444 22.006 1.00 98.25 78 GLU A O 1
ATOM 634 N N . LYS A 1 79 ? -22.929 2.445 20.106 1.00 98.12 79 LYS A N 1
ATOM 635 C CA . LYS A 1 79 ? -23.926 1.365 20.180 1.00 98.12 79 LYS A CA 1
ATOM 636 C C . LYS A 1 79 ? -23.735 0.511 21.430 1.00 98.12 79 LYS A C 1
ATOM 638 O O . LYS A 1 79 ? -24.707 0.190 22.112 1.00 98.12 79 LYS A O 1
ATOM 643 N N . VAL A 1 80 ? -22.493 0.160 21.766 1.00 97.31 80 VAL A N 1
ATOM 644 C CA . VAL A 1 80 ? -22.183 -0.598 22.987 1.00 97.31 80 VAL A CA 1
ATOM 645 C C . VAL A 1 80 ? -22.556 0.203 24.234 1.00 97.31 80 VAL A C 1
ATOM 647 O O . VAL A 1 80 ? -23.125 -0.363 25.169 1.00 97.31 80 VAL A O 1
ATOM 650 N N . ALA A 1 81 ? -22.271 1.505 24.260 1.00 97.06 81 ALA A N 1
ATOM 651 C CA . ALA A 1 81 ? -22.650 2.378 25.364 1.00 97.06 81 ALA A CA 1
ATOM 652 C C . ALA A 1 81 ? -24.176 2.461 25.518 1.00 97.06 81 ALA A C 1
ATOM 654 O O . ALA A 1 81 ? -24.673 2.279 26.628 1.00 97.06 81 ALA A O 1
ATOM 655 N N . ALA A 1 82 ? -24.915 2.630 24.417 1.00 97.56 82 ALA A N 1
ATOM 656 C CA . ALA A 1 82 ? -26.378 2.663 24.409 1.00 97.56 82 ALA A CA 1
ATOM 657 C C . ALA A 1 82 ? -27.002 1.355 24.926 1.00 97.56 82 ALA A C 1
ATOM 659 O O . ALA A 1 82 ? -27.953 1.373 25.702 1.00 97.56 82 ALA A O 1
ATOM 660 N N . VAL A 1 83 ? -26.440 0.199 24.557 1.00 96.88 83 VAL A N 1
ATOM 661 C CA . VAL A 1 83 ? -26.891 -1.106 25.074 1.00 96.88 83 VAL A CA 1
ATOM 662 C C . VAL A 1 83 ? -26.579 -1.263 26.565 1.00 96.88 83 VAL A C 1
ATOM 664 O O . VAL A 1 83 ? -27.351 -1.860 27.313 1.00 96.88 83 VAL A O 1
ATOM 667 N N . LYS A 1 84 ? -25.443 -0.742 27.034 1.00 92.94 84 LYS A N 1
ATOM 668 C CA . LYS A 1 84 ? -25.113 -0.771 28.465 1.00 92.94 84 LYS A CA 1
ATOM 669 C C . LYS A 1 84 ? -26.033 0.150 29.270 1.00 92.94 84 LYS A C 1
ATOM 671 O O . LYS A 1 84 ? -26.443 -0.234 30.365 1.00 92.94 84 LYS A O 1
ATOM 676 N N . SER A 1 85 ? -26.378 1.322 28.734 1.00 95.31 85 SER A N 1
ATOM 677 C CA . SER A 1 85 ? -27.265 2.289 29.389 1.00 95.31 85 SER A CA 1
ATOM 678 C C . SER A 1 85 ? -28.747 1.919 29.308 1.00 95.31 85 SER A C 1
ATOM 680 O O . SER A 1 85 ? -29.507 2.335 30.177 1.00 95.31 85 SER A O 1
ATOM 682 N N . SER A 1 86 ? -29.166 1.070 28.361 1.00 95.19 86 SER A N 1
ATOM 683 C CA . SER A 1 86 ? -30.556 0.594 28.236 1.00 95.19 86 SER A CA 1
ATOM 684 C C . SER A 1 86 ? -31.003 -0.384 29.334 1.00 95.19 86 SER A C 1
ATOM 686 O O . SER A 1 86 ? -32.077 -0.978 29.254 1.00 95.19 86 SER A O 1
ATOM 688 N N . GLY A 1 87 ? -30.191 -0.563 30.380 1.00 92.81 87 GLY A N 1
ATOM 689 C CA . GLY A 1 87 ? -30.533 -1.397 31.526 1.00 92.81 87 GLY A CA 1
ATOM 690 C C . GLY A 1 87 ? -30.171 -2.870 31.358 1.00 92.81 87 GLY A C 1
ATOM 691 O O . GLY A 1 87 ? -30.590 -3.676 32.185 1.00 92.81 87 GLY A O 1
ATOM 692 N N . LEU A 1 88 ? -29.350 -3.242 30.365 1.00 95.25 88 LEU A N 1
ATOM 693 C CA . LEU A 1 88 ? -28.882 -4.625 30.187 1.00 95.25 88 LEU A CA 1
ATOM 694 C C . LEU A 1 88 ? -28.280 -5.214 31.476 1.00 95.25 88 LEU A C 1
ATOM 696 O O . LEU A 1 88 ? -28.493 -6.386 31.782 1.00 95.25 88 LEU A O 1
ATOM 700 N N . GLY A 1 89 ? -27.540 -4.409 32.246 1.00 94.62 89 GLY A N 1
ATOM 701 C CA . GLY A 1 89 ? -27.002 -4.829 33.543 1.00 94.62 89 GLY A CA 1
ATOM 702 C C . GLY A 1 89 ? -28.105 -5.216 34.529 1.00 94.62 89 GLY A C 1
ATOM 703 O O . GLY A 1 89 ? -28.067 -6.304 35.098 1.00 94.62 89 GLY A O 1
ATOM 704 N N . LEU A 1 90 ? -29.132 -4.373 34.652 1.00 94.94 90 LEU A N 1
ATOM 705 C CA . LEU A 1 90 ? -30.283 -4.634 35.511 1.00 94.94 90 LEU A CA 1
ATOM 706 C C . LEU A 1 90 ? -31.074 -5.860 35.039 1.00 94.94 90 LEU A C 1
ATOM 708 O O . LEU A 1 90 ? -31.422 -6.703 35.860 1.00 94.94 90 LEU A O 1
ATOM 712 N N . MET A 1 91 ? -31.296 -6.012 33.729 1.00 96.00 91 MET A N 1
ATOM 713 C CA . MET A 1 91 ? -31.955 -7.194 33.158 1.00 96.00 91 MET A CA 1
ATOM 714 C C . MET A 1 91 ? -31.222 -8.488 33.542 1.00 96.00 91 MET A C 1
ATOM 716 O O . MET A 1 91 ? -31.856 -9.455 33.966 1.00 96.00 91 MET A O 1
ATOM 720 N N . LYS A 1 92 ? -29.882 -8.497 33.467 1.00 95.31 92 LYS A N 1
ATOM 721 C CA . LYS A 1 92 ? -29.055 -9.638 33.898 1.00 95.31 92 LYS A CA 1
ATOM 722 C C . LYS A 1 92 ? -29.161 -9.895 35.404 1.00 95.31 92 LYS A C 1
ATOM 724 O O . LYS A 1 92 ? -29.288 -11.048 35.815 1.00 95.31 92 LYS A O 1
ATOM 729 N N . SER A 1 93 ? -29.147 -8.846 36.227 1.00 95.69 93 SER A N 1
ATOM 730 C CA . SER A 1 93 ? -29.316 -8.969 37.681 1.00 95.69 93 SER A CA 1
ATOM 731 C C . SER A 1 93 ? -30.680 -9.558 38.053 1.00 95.69 93 SER A C 1
ATOM 733 O O . SER A 1 93 ? -30.744 -10.477 38.869 1.00 95.69 93 SER A O 1
ATOM 735 N N . VAL A 1 94 ? -31.757 -9.086 37.416 1.00 96.56 94 VAL A N 1
ATOM 736 C CA . VAL A 1 94 ? -33.120 -9.603 37.619 1.00 96.56 94 VAL A CA 1
ATOM 737 C C . VAL A 1 94 ? -33.208 -11.076 37.219 1.00 96.56 94 VAL A C 1
ATOM 739 O O . VAL A 1 94 ? -33.726 -11.885 37.988 1.00 96.56 94 VAL A O 1
ATOM 742 N N . GLN A 1 95 ? -32.650 -11.454 36.063 1.00 95.44 95 GLN A N 1
ATOM 743 C CA . GLN A 1 95 ? -32.607 -12.851 35.622 1.00 95.44 95 GLN A CA 1
ATOM 744 C C . GLN A 1 95 ? -31.888 -13.748 36.639 1.00 95.44 95 GLN A C 1
ATOM 746 O O . GLN A 1 95 ? -32.405 -14.806 36.996 1.00 95.44 95 GLN A O 1
ATOM 751 N N . SER A 1 96 ? -30.719 -13.323 37.129 1.00 95.25 96 SER A N 1
ATOM 752 C CA . SER A 1 96 ? -29.944 -14.093 38.107 1.00 95.25 96 SER A CA 1
ATOM 753 C C . SER A 1 96 ? -30.702 -14.279 39.424 1.00 95.25 96 SER A C 1
ATOM 755 O O . SER A 1 96 ? -30.736 -15.385 39.964 1.00 95.25 96 SER A O 1
ATOM 757 N N . HIS A 1 97 ? -31.360 -13.230 39.924 1.00 95.69 97 HIS A N 1
ATOM 758 C CA . HIS A 1 97 ? -32.174 -13.321 41.136 1.00 95.69 97 HIS A CA 1
ATOM 759 C C . HIS A 1 97 ? -33.356 -14.287 40.957 1.00 95.69 97 HIS A C 1
ATOM 761 O O . HIS A 1 97 ? -33.591 -15.144 41.807 1.00 95.69 97 HIS A O 1
ATOM 767 N N . ALA A 1 98 ? -34.071 -14.194 39.831 1.00 93.31 98 ALA A N 1
ATOM 768 C CA . ALA A 1 98 ? -35.194 -15.079 39.523 1.00 93.31 98 ALA A CA 1
ATOM 769 C C . ALA A 1 98 ? -34.776 -16.557 39.423 1.00 93.31 98 ALA A C 1
ATOM 771 O O . ALA A 1 98 ? -35.532 -17.439 39.824 1.00 93.31 98 ALA A O 1
ATOM 772 N N . GLN A 1 99 ? -33.573 -16.840 38.915 1.00 92.19 99 GLN A N 1
ATOM 773 C CA . GLN A 1 99 ? -33.030 -18.200 38.857 1.00 92.19 99 GLN A CA 1
ATOM 774 C C . GLN A 1 99 ? -32.722 -18.767 40.246 1.00 92.19 99 GLN A C 1
ATOM 776 O O . GLN A 1 99 ? -33.071 -19.914 40.510 1.00 92.19 99 GLN A O 1
ATOM 781 N N . LYS A 1 100 ? -32.120 -17.971 41.139 1.00 88.31 100 LYS A N 1
ATOM 782 C CA . LYS A 1 100 ? -31.822 -18.396 42.518 1.00 88.31 100 LYS A CA 1
ATOM 783 C C . LYS A 1 100 ? -33.092 -18.674 43.318 1.00 88.31 100 LYS A C 1
ATOM 785 O O . LYS A 1 100 ? -33.206 -19.732 43.920 1.00 88.31 100 LYS A O 1
ATOM 790 N N . ALA A 1 101 ? -34.084 -17.788 43.227 1.00 82.06 101 ALA A N 1
ATOM 791 C CA . ALA A 1 101 ? -35.378 -17.977 43.886 1.00 82.06 101 ALA A CA 1
ATOM 792 C C . ALA A 1 101 ? -36.109 -19.257 43.431 1.00 82.06 101 ALA A C 1
ATOM 794 O O . ALA A 1 101 ? -36.886 -19.825 44.187 1.00 82.06 101 ALA A O 1
ATOM 795 N N . LYS A 1 102 ? -35.849 -19.729 42.204 1.00 77.44 102 LYS A N 1
ATOM 796 C CA . LYS A 1 102 ? -36.379 -20.993 41.670 1.00 77.44 102 LYS A CA 1
ATOM 797 C C . LYS A 1 102 ? -35.628 -22.246 42.133 1.00 77.44 102 LYS A C 1
ATOM 799 O O . LYS A 1 102 ? -36.142 -23.332 41.923 1.00 77.44 102 LYS A O 1
ATOM 804 N N . GLN A 1 103 ? -34.407 -22.110 42.652 1.00 70.94 103 GLN A N 1
ATOM 805 C CA . GLN A 1 103 ? -33.609 -23.229 43.174 1.00 70.94 103 GLN A CA 1
ATOM 806 C C . GLN A 1 103 ? -33.831 -23.458 44.673 1.00 70.94 103 GLN A C 1
ATOM 808 O O . GLN A 1 103 ? -33.528 -24.539 45.167 1.00 70.94 103 GLN A O 1
ATOM 813 N N . GLU A 1 104 ? -34.338 -22.451 45.386 1.00 61.34 104 GLU A N 1
ATOM 814 C CA . GLU A 1 104 ? -34.671 -22.525 46.816 1.00 61.34 104 GLU A CA 1
ATOM 815 C C . GLU A 1 104 ? -36.134 -22.940 47.083 1.00 61.34 104 GLU A C 1
ATOM 817 O O . GLU A 1 104 ? -36.540 -23.017 48.243 1.00 61.34 104 GLU A O 1
ATOM 822 N N . LEU A 1 105 ? -36.911 -23.213 46.027 1.00 51.41 105 LEU A N 1
ATOM 823 C CA . LEU A 1 105 ? -38.298 -23.693 46.064 1.00 51.41 105 LEU A CA 1
ATOM 824 C C . LEU A 1 105 ? -38.383 -25.116 45.499 1.00 51.41 105 LEU A C 1
ATOM 826 O O . LEU A 1 105 ? -39.155 -25.922 46.063 1.00 51.41 105 LEU A O 1
#

Organism: Alexandrium catenella (NCBI:txid2925)

Foldseek 3Di:
DVVCCVVPVDDACDLVCVVNDDPVVSVVSVVLVPDDPVVNVVVVVVVVVVVVVVVVVVVVVVVVVVVVVVVVVVVVVVVVVVCVVVCPVVVVVVVVVVVVVVVVD

Solvent-accessible surface area (backbone atoms only — not comparable to full-atom values): 6030 Å² total; per-residue (Å²): 112,75,65,59,46,68,76,69,55,70,84,60,60,38,96,91,36,48,88,63,36,57,74,69,58,38,48,51,49,51,59,59,68,68,45,56,68,70,58,50,50,51,53,50,53,51,53,53,47,54,51,50,52,53,52,52,51,50,54,53,52,52,51,52,50,52,55,50,50,53,51,51,50,53,55,50,51,51,53,53,50,51,50,56,69,71,41,50,62,57,54,53,51,52,52,54,52,56,53,52,61,63,72,80,107

Secondary structure (DSSP, 8-state):
-HHHHHHH-PPPSBTTBGGGS-HHHHHHHHHHHTS-HHHHHHHHHHHHHHHHHHHHHHHHHHHHHHHHHHHHHHHHHHHHHHHIIIIIHHHHHHHHHHHHHTT--

Radius of gyration: 33.53 Å; Cα contacts (8 Å, |Δi|>4): 22; chains: 1; bounding box: 79×31×77 Å

pLDDT: mean 92.07, std 10.5, range [51.41, 98.69]